Protein AF-A0A662IQ63-F1 (afdb_monomer)

pLDDT: mean 89.93, std 9.59, range [44.62, 96.06]

Nearest PDB structures (foldseek):
  7tgn-assembly2_D  TM=3.012E-01  e=8.832E+00  Streptomyces violaceus

Solvent-accessible surface area (backbone atoms only — not comparable to full-atom values): 4539 Å² total; per-residue (Å²): 105,60,79,44,76,44,71,57,100,90,41,71,58,26,36,27,34,34,75,44,80,46,81,43,35,54,68,72,61,41,49,68,56,13,46,74,76,72,28,93,31,42,67,56,41,54,53,50,50,35,71,76,70,44,94,72,53,53,83,38,77,43,76,50,76,43,65,45,81,74,41,74,46,72,88,127

Mean predicted aligned error: 5.17 Å

Structure (mmCIF, N/CA/C/O backbone):
data_AF-A0A662IQ63-F1
#
_entry.id   AF-A0A662IQ63-F1
#
loop_
_atom_site.group_PDB
_atom_site.id
_atom_site.type_symbol
_atom_site.label_atom_id
_atom_site.label_alt_id
_atom_site.label_comp_id
_atom_site.label_asym_id
_atom_site.label_entity_id
_atom_site.label_seq_id
_atom_site.pdbx_PDB_ins_code
_atom_site.Cartn_x
_atom_site.Cartn_y
_atom_site.Cartn_z
_atom_site.occupancy
_atom_site.B_iso_or_equiv
_atom_site.auth_seq_id
_atom_site.auth_comp_id
_atom_site.auth_asym_id
_atom_site.auth_atom_id
_atom_site.pdbx_PDB_model_num
ATOM 1 N N . GLY A 1 1 ? -6.665 12.690 5.839 1.00 82.06 1 GLY A N 1
ATOM 2 C CA . GLY A 1 1 ? -7.514 12.572 4.653 1.00 82.06 1 GLY A CA 1
ATOM 3 C C . GLY A 1 1 ? -8.800 11.888 5.033 1.00 82.06 1 GLY A C 1
ATOM 4 O O . GLY A 1 1 ? -9.194 11.972 6.196 1.00 82.06 1 GLY A O 1
ATOM 5 N N . ASP A 1 2 ? -9.401 11.242 4.047 1.00 91.38 2 ASP A N 1
ATOM 6 C CA . ASP A 1 2 ? -10.675 10.532 4.121 1.00 91.38 2 ASP A CA 1
ATOM 7 C C . ASP A 1 2 ? -10.631 9.300 5.036 1.00 91.38 2 ASP A C 1
ATOM 9 O O . ASP A 1 2 ? -9.579 8.678 5.214 1.00 91.38 2 ASP A O 1
ATOM 13 N N . GLU A 1 3 ? -11.786 8.960 5.609 1.00 93.06 3 GLU A N 1
ATOM 14 C CA . GLU A 1 3 ? -12.011 7.719 6.354 1.00 93.06 3 GLU A CA 1
ATOM 15 C C . GLU A 1 3 ? -12.517 6.631 5.393 1.00 93.06 3 GLU A C 1
ATOM 17 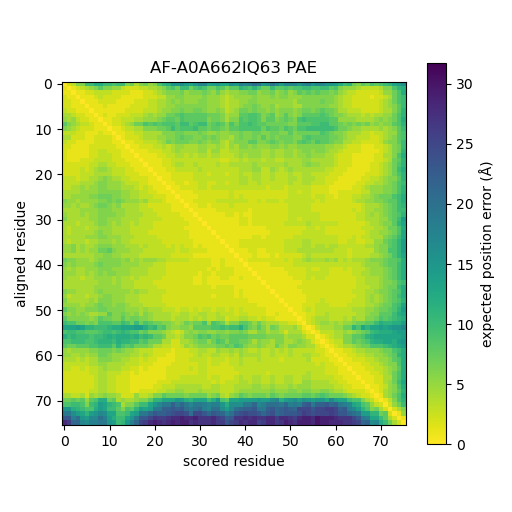O O . GLU A 1 3 ? -13.420 6.862 4.589 1.00 93.06 3 GLU A O 1
ATOM 22 N N . VAL A 1 4 ? -11.928 5.439 5.470 1.00 93.81 4 VAL A N 1
ATOM 23 C CA . VAL A 1 4 ? -12.267 4.272 4.649 1.00 93.81 4 VAL A CA 1
ATOM 24 C C . VAL A 1 4 ? -12.552 3.059 5.529 1.00 93.81 4 VAL A C 1
ATOM 26 O O . VAL A 1 4 ? -12.017 2.933 6.629 1.00 93.81 4 VAL A O 1
ATOM 29 N N . LYS A 1 5 ? -13.384 2.136 5.037 1.00 93.56 5 LYS A N 1
ATOM 30 C CA . LYS A 1 5 ? -13.607 0.833 5.680 1.00 93.56 5 LYS A CA 1
ATOM 31 C C . LYS A 1 5 ? -12.589 -0.179 5.172 1.00 93.56 5 LYS A C 1
ATOM 33 O O . LYS A 1 5 ? -12.392 -0.290 3.963 1.00 93.56 5 LYS A O 1
ATOM 38 N N . ILE A 1 6 ? -11.995 -0.941 6.083 1.00 92.38 6 ILE A N 1
ATOM 39 C CA . ILE A 1 6 ? -11.137 -2.075 5.739 1.00 92.38 6 ILE A CA 1
ATOM 40 C C . ILE A 1 6 ? -12.000 -3.333 5.724 1.00 92.38 6 ILE A C 1
ATOM 42 O O . ILE A 1 6 ? -12.603 -3.682 6.737 1.00 92.38 6 ILE A O 1
ATOM 46 N N . VAL A 1 7 ? -12.080 -3.992 4.568 1.00 91.06 7 VAL A N 1
ATOM 47 C CA . VAL A 1 7 ? -12.889 -5.202 4.369 1.00 91.06 7 VAL A CA 1
ATOM 48 C C . VAL A 1 7 ? -11.992 -6.317 3.852 1.00 91.06 7 VAL A C 1
ATOM 50 O O . VAL A 1 7 ? -11.307 -6.139 2.845 1.00 91.06 7 VAL A O 1
ATOM 53 N N . ALA A 1 8 ? -12.011 -7.469 4.515 1.00 87.75 8 ALA A N 1
ATOM 54 C CA . ALA A 1 8 ? -11.291 -8.662 4.083 1.00 87.75 8 ALA A CA 1
ATOM 55 C C . ALA A 1 8 ? -12.166 -9.896 4.307 1.00 87.75 8 ALA A C 1
ATOM 57 O O . ALA A 1 8 ? -12.898 -9.966 5.285 1.00 87.75 8 ALA A O 1
ATOM 58 N N . GLY A 1 9 ? -12.144 -10.850 3.372 1.00 87.94 9 GLY A N 1
ATOM 59 C CA . GLY A 1 9 ? -12.942 -12.080 3.492 1.00 87.94 9 GLY A CA 1
ATOM 60 C C . GLY A 1 9 ? -14.468 -11.887 3.491 1.00 87.94 9 GLY A C 1
ATOM 61 O O . GLY A 1 9 ? -15.188 -12.850 3.712 1.00 87.94 9 GLY A O 1
ATOM 62 N N . GLY A 1 10 ? -14.967 -10.676 3.215 1.00 89.25 10 GLY A N 1
ATOM 63 C CA . GLY A 1 10 ? -16.389 -10.325 3.331 1.00 89.25 10 GLY A CA 1
ATOM 64 C C . GLY A 1 10 ? -16.769 -9.669 4.663 1.00 89.25 10 GLY A C 1
ATOM 65 O O . GLY A 1 10 ? -17.911 -9.245 4.816 1.00 89.25 10 GLY A O 1
ATOM 66 N N . GLU A 1 11 ? -15.821 -9.517 5.588 1.00 89.56 11 GLU A N 1
ATOM 67 C CA . GLU A 1 11 ? -16.036 -8.941 6.917 1.00 89.56 11 GLU A CA 1
ATOM 68 C C . GLU A 1 11 ? -15.400 -7.551 7.030 1.00 89.56 11 GLU A C 1
ATOM 70 O O . GLU A 1 11 ? -14.339 -7.280 6.456 1.00 89.56 11 GLU A O 1
ATOM 75 N N . VAL A 1 12 ? -16.054 -6.646 7.765 1.00 90.81 12 VAL A N 1
ATOM 76 C CA . VAL A 1 12 ? -15.523 -5.304 8.042 1.00 90.81 12 VAL A CA 1
ATOM 77 C C . VAL A 1 12 ? -14.589 -5.392 9.244 1.00 90.81 12 VAL A C 1
ATOM 79 O O . VAL A 1 12 ? -15.037 -5.554 10.371 1.00 90.81 12 VAL A O 1
ATOM 82 N N . LEU A 1 13 ? -13.290 -5.228 9.003 1.00 90.44 13 LEU A N 1
ATOM 83 C CA . LEU A 1 13 ? -12.260 -5.294 10.041 1.00 90.44 13 LEU A CA 1
ATOM 84 C C . LEU A 1 13 ? -12.122 -3.995 10.846 1.00 90.44 13 LEU A C 1
ATOM 86 O O . LEU A 1 13 ? -11.470 -3.985 11.888 1.00 90.44 13 LEU A O 1
ATOM 90 N N . GLY A 1 14 ? -12.672 -2.882 10.354 1.00 93.19 14 GLY A N 1
ATOM 91 C CA . GLY A 1 14 ? -12.599 -1.583 11.019 1.00 93.19 14 GLY A CA 1
ATOM 92 C C . GLY A 1 14 ? -12.578 -0.396 10.059 1.00 93.19 14 GLY A C 1
ATOM 93 O O . GLY A 1 14 ? -12.827 -0.539 8.856 1.00 93.19 14 GLY A O 1
ATOM 94 N N . THR A 1 15 ? -12.262 0.784 10.594 1.00 94.50 15 THR A N 1
ATOM 95 C CA . THR A 1 15 ? -12.039 2.005 9.806 1.00 94.50 15 THR A CA 1
ATOM 96 C C . THR A 1 15 ? -10.580 2.438 9.853 1.00 94.50 15 THR A C 1
ATOM 98 O O . THR A 1 15 ? -9.893 2.294 10.867 1.00 94.50 15 THR A O 1
ATOM 101 N N . ALA A 1 16 ? -10.107 2.993 8.741 1.00 95.31 16 ALA A N 1
ATOM 102 C CA . ALA A 1 16 ? -8.782 3.572 8.608 1.00 95.31 16 ALA A CA 1
ATOM 103 C C . ALA A 1 16 ? -8.874 4.982 8.026 1.00 95.31 16 ALA A C 1
ATOM 105 O O . ALA A 1 16 ? -9.766 5.292 7.240 1.00 95.31 16 ALA A O 1
ATOM 106 N N . LYS A 1 17 ? -7.922 5.836 8.387 1.00 95.75 17 LYS A N 1
ATOM 107 C CA . LYS A 1 17 ? -7.789 7.181 7.836 1.00 95.75 17 LYS A CA 1
ATOM 108 C C . LYS A 1 17 ? -6.651 7.204 6.838 1.00 95.75 17 LYS A C 1
ATOM 110 O O . LYS A 1 17 ? -5.525 6.848 7.178 1.00 95.75 17 LYS A O 1
ATOM 115 N N . ILE A 1 18 ? -6.919 7.684 5.628 1.00 95.56 18 ILE A N 1
ATOM 116 C CA . ILE A 1 18 ? -5.878 7.906 4.627 1.00 95.56 18 ILE A CA 1
ATOM 117 C C . ILE A 1 18 ? -4.988 9.062 5.094 1.00 95.56 18 ILE A C 1
ATOM 119 O O . ILE A 1 18 ? -5.458 10.184 5.342 1.00 95.56 18 ILE A O 1
ATOM 123 N N . THR A 1 19 ? -3.692 8.790 5.202 1.00 95.19 19 THR A N 1
ATOM 124 C CA . THR A 1 19 ? -2.667 9.740 5.645 1.00 95.19 19 THR A CA 1
ATOM 125 C C . THR A 1 19 ? -1.901 10.340 4.479 1.00 95.19 19 THR A C 1
ATOM 127 O O . THR A 1 19 ? -1.563 11.522 4.521 1.00 95.19 19 THR A O 1
ATOM 130 N N . LYS A 1 20 ? -1.679 9.569 3.409 1.00 94.38 20 LYS A N 1
ATOM 131 C CA . LYS A 1 20 ? -0.972 10.030 2.212 1.00 94.38 20 LYS A CA 1
ATOM 132 C C . LYS A 1 20 ? -1.462 9.290 0.973 1.00 94.38 20 LYS A C 1
ATOM 134 O O . LYS A 1 20 ? -1.712 8.089 1.018 1.00 94.38 20 LYS A O 1
ATOM 139 N N . VAL A 1 21 ? -1.548 10.009 -0.142 1.00 94.31 21 VAL A N 1
ATOM 140 C CA . VAL A 1 21 ? -1.770 9.432 -1.470 1.00 94.31 21 VAL A CA 1
ATOM 141 C C . VAL A 1 21 ? -0.652 9.917 -2.377 1.00 94.31 21 VAL A C 1
ATOM 143 O O . VAL A 1 21 ? -0.462 11.121 -2.538 1.00 94.31 21 VAL A O 1
ATOM 146 N N . GLU A 1 22 ? 0.094 8.988 -2.959 1.00 94.38 22 GLU A N 1
ATOM 147 C CA . GLU A 1 22 ? 1.226 9.289 -3.830 1.00 94.38 22 GLU A CA 1
ATOM 148 C C . GLU A 1 22 ? 1.100 8.521 -5.143 1.00 94.38 22 GLU A C 1
ATOM 150 O O . GLU A 1 22 ? 0.767 7.337 -5.162 1.00 94.38 22 GLU A O 1
ATOM 155 N N . LYS A 1 23 ? 1.354 9.203 -6.261 1.00 95.00 23 LYS A N 1
ATOM 156 C CA . LYS A 1 23 ? 1.353 8.588 -7.589 1.00 95.00 23 LYS A CA 1
ATOM 157 C C . LYS A 1 23 ? 2.795 8.343 -7.999 1.00 95.00 23 LYS A C 1
ATOM 159 O O . LYS A 1 23 ? 3.579 9.285 -8.023 1.00 95.00 23 LYS A O 1
ATOM 164 N N . LYS A 1 24 ? 3.102 7.104 -8.359 1.00 94.44 24 LYS A N 1
ATOM 165 C CA . LYS A 1 24 ? 4.400 6.679 -8.885 1.00 94.44 24 LYS A CA 1
ATOM 166 C C . LYS A 1 24 ? 4.196 5.856 -10.147 1.00 94.44 24 LYS A C 1
ATOM 168 O O . LYS A 1 24 ? 3.082 5.443 -10.468 1.00 94.44 24 LYS A O 1
ATOM 173 N N . THR A 1 25 ? 5.262 5.602 -10.874 1.00 94.44 25 THR A N 1
ATOM 174 C CA . THR A 1 25 ? 5.334 4.525 -11.856 1.00 94.44 25 THR A CA 1
ATOM 175 C C . THR A 1 25 ? 5.889 3.258 -11.207 1.00 94.44 25 THR A C 1
A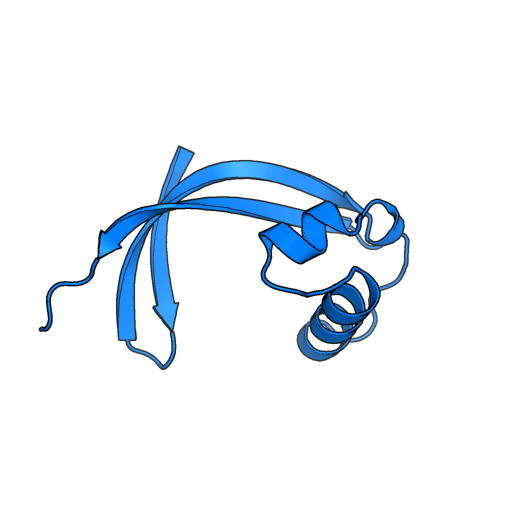TOM 177 O O . THR A 1 25 ? 6.493 3.304 -10.137 1.00 94.44 25 THR A O 1
ATOM 180 N N . LEU A 1 26 ? 5.655 2.103 -11.827 1.00 92.44 26 LEU A N 1
ATOM 181 C CA . LEU A 1 26 ? 6.130 0.817 -11.311 1.00 92.44 26 LEU A CA 1
ATOM 182 C C . LEU A 1 26 ? 7.664 0.779 -11.184 1.00 92.44 26 LEU A C 1
ATOM 184 O O . LEU A 1 26 ? 8.188 0.122 -10.293 1.00 92.44 26 LEU A O 1
ATOM 188 N N . GLU A 1 27 ? 8.370 1.479 -12.071 1.00 93.88 27 GL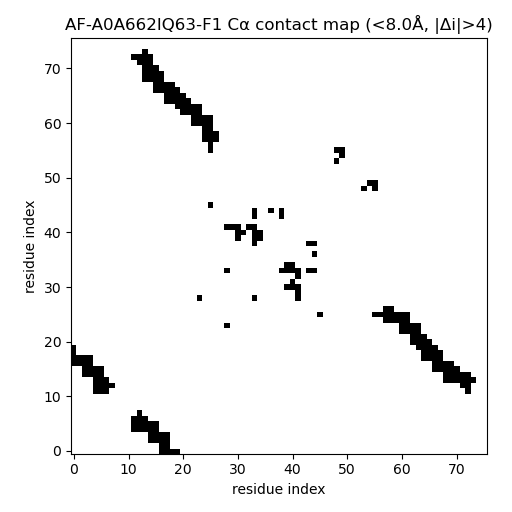U A N 1
ATOM 189 C CA . GLU A 1 27 ? 9.833 1.618 -12.051 1.00 93.88 27 GLU A CA 1
ATOM 190 C C . GLU A 1 27 ? 10.362 2.545 -10.941 1.00 93.88 27 GLU A C 1
ATOM 192 O O . GLU A 1 27 ? 11.528 2.443 -10.579 1.00 93.88 27 GLU A O 1
ATOM 197 N N . GLU A 1 28 ? 9.515 3.401 -10.364 1.00 94.88 28 GLU A N 1
ATOM 198 C CA . GLU A 1 28 ? 9.862 4.289 -9.241 1.00 94.88 28 GLU A CA 1
ATOM 199 C C . GLU A 1 28 ? 9.645 3.638 -7.862 1.00 94.88 28 GLU A C 1
ATOM 201 O O . GLU A 1 28 ? 9.897 4.266 -6.829 1.00 94.88 28 GLU A O 1
ATOM 206 N N . LEU A 1 29 ? 9.138 2.403 -7.824 1.00 94.31 29 LEU A N 1
ATOM 207 C CA . LEU A 1 29 ? 8.956 1.663 -6.580 1.00 94.31 29 LEU A CA 1
ATOM 208 C C . LEU A 1 29 ? 10.304 1.212 -6.012 1.00 94.31 29 LEU A C 1
ATOM 210 O O . LEU A 1 29 ? 11.178 0.748 -6.742 1.00 94.31 29 LEU A O 1
ATOM 214 N N . THR A 1 30 ? 10.447 1.303 -4.693 1.00 95.31 30 THR A N 1
ATOM 215 C CA . THR A 1 30 ? 11.664 0.909 -3.972 1.00 95.31 30 THR A CA 1
ATOM 216 C C . THR A 1 30 ? 11.412 -0.256 -3.013 1.00 95.31 30 THR A C 1
ATOM 218 O O . THR A 1 30 ? 10.271 -0.603 -2.703 1.00 95.31 30 THR A O 1
ATOM 221 N N . ASP A 1 31 ? 12.484 -0.851 -2.483 1.00 95.62 31 ASP A N 1
ATOM 222 C CA . ASP A 1 31 ? 12.379 -1.833 -1.394 1.00 95.62 31 ASP A CA 1
ATOM 223 C C . ASP A 1 31 ? 11.714 -1.259 -0.133 1.00 95.62 31 ASP A C 1
ATOM 225 O O . ASP A 1 31 ? 11.093 -1.997 0.627 1.00 95.62 31 ASP A O 1
ATOM 229 N N . GLU A 1 32 ? 11.791 0.053 0.096 1.00 94.69 32 GLU A N 1
ATOM 230 C CA . GLU A 1 32 ? 11.081 0.699 1.205 1.00 94.69 32 GLU A CA 1
ATOM 231 C C . GLU A 1 32 ? 9.571 0.774 0.963 1.00 94.69 32 GLU A C 1
ATOM 233 O O . GLU A 1 32 ? 8.796 0.654 1.912 1.00 94.69 32 GLU A O 1
ATOM 238 N N . ASP A 1 33 ? 9.131 0.964 -0.286 1.00 93.31 33 ASP A N 1
ATOM 239 C CA . ASP A 1 33 ? 7.712 0.847 -0.639 1.00 93.31 33 ASP A CA 1
ATOM 240 C C . ASP A 1 33 ? 7.227 -0.591 -0.388 1.00 93.31 33 ASP A C 1
ATOM 242 O O . ASP A 1 33 ? 6.198 -0.784 0.253 1.00 93.31 33 ASP A O 1
ATOM 246 N N . ALA A 1 34 ? 8.012 -1.595 -0.797 1.00 94.56 34 ALA A N 1
ATOM 247 C CA . ALA A 1 34 ? 7.696 -3.005 -0.568 1.00 94.56 34 ALA A CA 1
ATOM 248 C C . ALA A 1 34 ? 7.585 -3.354 0.920 1.00 94.56 34 ALA A C 1
ATOM 250 O O . ALA A 1 34 ? 6.583 -3.933 1.334 1.00 94.56 34 ALA A O 1
ATOM 251 N N . LYS A 1 35 ? 8.559 -2.940 1.737 1.00 95.19 35 LYS A N 1
ATOM 252 C CA . LYS A 1 35 ? 8.544 -3.183 3.187 1.00 95.19 35 LYS A CA 1
ATOM 253 C C . LYS A 1 35 ? 7.347 -2.542 3.876 1.00 95.19 35 LYS A C 1
ATOM 255 O O . LYS A 1 35 ? 6.760 -3.160 4.759 1.00 95.19 35 LYS A O 1
ATOM 260 N N . ARG A 1 36 ? 6.962 -1.328 3.466 1.00 91.62 36 ARG A N 1
ATOM 261 C CA . ARG A 1 36 ? 5.771 -0.647 4.001 1.00 91.62 36 ARG A CA 1
ATOM 262 C C . ARG A 1 36 ? 4.466 -1.338 3.612 1.00 91.62 36 ARG A C 1
ATOM 264 O O . ARG A 1 36 ? 3.529 -1.313 4.399 1.00 91.62 36 ARG A O 1
ATOM 271 N N . ASP A 1 37 ? 4.424 -1.967 2.442 1.00 89.81 37 ASP A N 1
ATOM 272 C CA . ASP A 1 37 ? 3.280 -2.749 1.955 1.00 89.81 37 ASP A CA 1
ATOM 273 C C . ASP A 1 37 ? 3.256 -4.186 2.531 1.00 89.81 37 ASP A C 1
ATOM 275 O O . ASP A 1 37 ? 2.323 -4.948 2.302 1.00 89.81 37 ASP A O 1
ATOM 279 N N . GLY A 1 38 ? 4.270 -4.563 3.324 1.00 93.62 38 GLY A N 1
ATOM 280 C CA . GLY A 1 38 ? 4.369 -5.874 3.975 1.00 93.62 38 GLY A CA 1
ATOM 281 C C . GLY A 1 38 ? 5.109 -6.940 3.160 1.00 93.62 38 GLY A C 1
ATOM 282 O O . GLY A 1 38 ? 5.068 -8.119 3.507 1.00 93.62 38 GLY A O 1
ATOM 283 N N . PHE A 1 39 ? 5.807 -6.548 2.094 1.00 95.88 39 PHE A N 1
ATOM 284 C CA . PHE A 1 39 ? 6.660 -7.427 1.296 1.00 95.88 39 PHE A CA 1
ATOM 285 C C . PHE A 1 39 ? 8.127 -7.330 1.716 1.00 95.88 39 PHE A C 1
ATOM 287 O O . PHE A 1 39 ? 8.629 -6.273 2.086 1.00 95.88 39 PHE A O 1
ATOM 294 N N . GLU A 1 40 ? 8.855 -8.437 1.585 1.00 94.00 40 GLU A N 1
ATOM 295 C CA . GLU A 1 40 ? 10.283 -8.477 1.918 1.00 94.00 40 GLU A CA 1
ATOM 296 C C . GLU A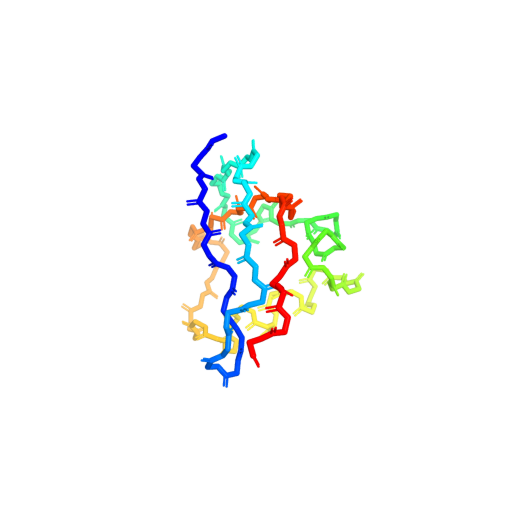 1 40 ? 11.132 -7.601 0.983 1.00 94.00 40 GLU A C 1
ATOM 298 O O . GLU A 1 40 ? 12.108 -6.989 1.419 1.00 94.00 40 GLU A O 1
ATOM 303 N N . ASN A 1 41 ? 10.762 -7.554 -0.302 1.00 96.06 41 ASN A N 1
ATOM 304 C CA . ASN A 1 41 ? 11.506 -6.832 -1.325 1.00 96.06 41 ASN A CA 1
ATOM 305 C C . ASN A 1 41 ? 10.643 -6.384 -2.514 1.00 96.06 41 ASN A C 1
ATOM 307 O O . ASN A 1 41 ? 9.532 -6.883 -2.737 1.00 96.06 41 ASN A O 1
ATOM 311 N N . LEU A 1 42 ? 11.199 -5.476 -3.321 1.00 94.69 42 LEU A N 1
ATOM 312 C CA . LEU A 1 42 ? 10.549 -4.905 -4.504 1.00 94.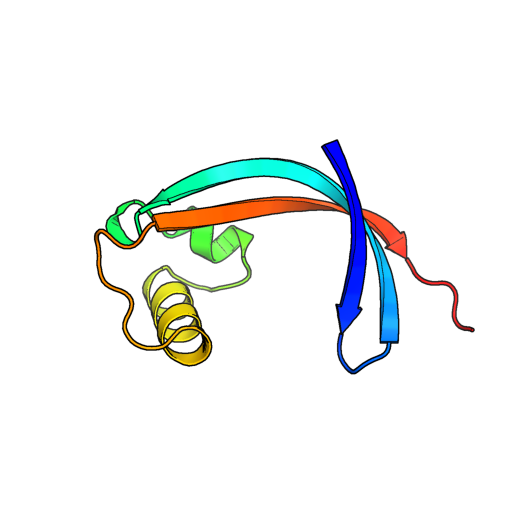69 42 LEU A CA 1
ATOM 313 C C . LEU A 1 42 ? 10.085 -5.971 -5.511 1.00 94.69 42 LEU A C 1
ATOM 315 O O . LEU A 1 42 ? 9.005 -5.856 -6.089 1.00 94.69 42 LEU A O 1
ATOM 319 N N . SER A 1 43 ? 10.871 -7.031 -5.710 1.00 94.25 43 SER A N 1
ATOM 320 C CA . SER A 1 43 ? 10.527 -8.103 -6.652 1.00 94.25 43 SER A CA 1
ATOM 321 C C . SER A 1 43 ? 9.249 -8.840 -6.234 1.00 94.25 43 SER A C 1
ATOM 323 O O . SER A 1 43 ? 8.391 -9.114 -7.080 1.00 94.25 43 SER A O 1
ATOM 325 N N . GLN A 1 44 ? 9.070 -9.106 -4.933 1.00 96.06 44 GLN A N 1
ATOM 326 C CA . GLN A 1 44 ? 7.843 -9.712 -4.409 1.00 96.06 44 GLN A CA 1
ATOM 327 C C . GLN A 1 44 ? 6.625 -8.803 -4.599 1.00 96.06 44 GLN A C 1
ATOM 329 O O . GLN A 1 44 ? 5.604 -9.275 -5.106 1.00 96.06 44 GLN A O 1
ATOM 334 N N . LEU A 1 45 ? 6.754 -7.508 -4.285 1.00 94.75 45 LEU A N 1
ATOM 335 C CA . LEU A 1 45 ? 5.689 -6.526 -4.505 1.00 94.75 45 LEU A CA 1
ATOM 336 C C . LEU A 1 45 ? 5.284 -6.482 -5.988 1.00 94.75 45 LEU A C 1
ATOM 338 O O . LEU A 1 45 ? 4.115 -6.655 -6.330 1.00 94.75 45 LEU A O 1
ATOM 342 N N . VAL A 1 46 ? 6.249 -6.341 -6.901 1.00 92.94 46 VAL A N 1
ATOM 343 C CA . VAL A 1 46 ? 5.984 -6.290 -8.350 1.00 92.94 46 VAL A CA 1
ATOM 344 C C . VAL A 1 46 ? 5.347 -7.589 -8.852 1.00 92.94 46 VAL A C 1
ATOM 346 O O . VAL A 1 46 ? 4.443 -7.555 -9.693 1.00 92.94 46 VAL A O 1
ATOM 349 N N . LYS A 1 47 ? 5.776 -8.748 -8.339 1.00 93.69 47 LYS A N 1
ATOM 350 C CA . LYS A 1 47 ? 5.185 -10.048 -8.682 1.00 93.69 47 LYS A CA 1
ATOM 351 C C . LYS A 1 47 ? 3.729 -10.144 -8.223 1.00 93.69 47 LYS A C 1
ATOM 353 O O . LYS A 1 47 ? 2.895 -10.614 -8.998 1.00 93.69 47 LYS A O 1
ATOM 358 N N . ALA A 1 48 ? 3.416 -9.687 -7.011 1.00 93.94 48 ALA A N 1
ATOM 359 C CA . ALA A 1 48 ? 2.049 -9.636 -6.502 1.00 93.94 48 ALA A CA 1
ATOM 360 C C . ALA A 1 48 ? 1.180 -8.698 -7.353 1.00 93.94 48 ALA A C 1
ATOM 362 O O . ALA A 1 48 ? 0.133 -9.114 -7.848 1.00 93.94 48 ALA A O 1
ATOM 363 N N . LEU A 1 49 ? 1.659 -7.484 -7.641 1.00 92.19 49 LEU A N 1
ATOM 364 C CA . LEU A 1 49 ? 0.950 -6.529 -8.495 1.00 92.19 49 LEU A CA 1
ATOM 365 C C . LEU A 1 49 ? 0.653 -7.112 -9.887 1.00 92.19 49 LEU A C 1
ATOM 367 O O . LEU A 1 49 ? -0.473 -7.016 -10.369 1.00 92.19 49 LEU A O 1
ATOM 371 N N . ARG A 1 50 ? 1.619 -7.790 -10.518 1.00 91.88 50 ARG A N 1
ATOM 372 C CA . ARG A 1 50 ? 1.408 -8.476 -11.808 1.00 91.88 50 ARG A CA 1
ATOM 373 C C . ARG A 1 50 ? 0.390 -9.609 -11.721 1.00 91.88 50 ARG A C 1
ATOM 375 O O . ARG A 1 50 ? -0.352 -9.833 -12.671 1.00 91.88 50 ARG A O 1
ATOM 382 N N . ARG A 1 51 ? 0.339 -10.326 -10.598 1.00 93.06 51 ARG A N 1
ATOM 383 C CA . ARG A 1 51 ? -0.646 -11.393 -10.384 1.00 93.06 51 ARG A CA 1
ATOM 384 C C . ARG A 1 51 ? -2.066 -10.838 -10.260 1.00 93.06 51 ARG A C 1
ATOM 386 O O . ARG A 1 51 ? -2.982 -11.448 -10.798 1.00 93.06 51 ARG A O 1
ATOM 393 N N . HIS A 1 52 ? -2.240 -9.711 -9.572 1.00 90.06 52 HIS A N 1
ATOM 394 C CA . HIS A 1 52 ? -3.556 -9.113 -9.330 1.00 90.06 52 HIS A CA 1
ATOM 395 C C . HIS A 1 52 ? -4.067 -8.275 -10.509 1.00 90.06 52 HIS A C 1
ATOM 397 O O . HIS A 1 52 ? -5.239 -8.369 -10.856 1.00 90.06 52 HIS A O 1
ATOM 403 N N . TYR A 1 53 ? -3.195 -7.493 -11.149 1.00 87.62 53 TYR A N 1
ATOM 404 C CA . TYR A 1 53 ? -3.574 -6.539 -12.200 1.00 87.62 53 TYR A CA 1
ATOM 405 C C . TYR A 1 53 ? -3.176 -6.982 -13.621 1.00 87.62 53 TYR A C 1
ATOM 407 O O . TYR A 1 53 ? -3.500 -6.311 -14.600 1.00 87.62 53 TYR A O 1
ATOM 415 N N . GLY A 1 54 ? -2.480 -8.113 -13.768 1.00 87.56 54 GLY A N 1
ATOM 416 C CA . GLY A 1 54 ? -2.079 -8.664 -15.062 1.00 87.56 54 GLY A CA 1
ATOM 417 C C . GLY A 1 54 ? -0.857 -7.967 -15.674 1.00 87.56 54 GLY A C 1
ATOM 418 O O . GLY A 1 54 ? 0.211 -7.875 -15.063 1.00 87.56 54 GLY A O 1
ATOM 419 N N . ARG A 1 55 ? -0.976 -7.520 -16.933 1.00 84.56 55 ARG A N 1
ATOM 420 C CA . ARG A 1 55 ? 0.140 -6.928 -17.694 1.00 84.56 55 ARG A CA 1
ATOM 421 C C . ARG A 1 55 ? 0.394 -5.475 -17.281 1.00 84.56 55 ARG A C 1
ATOM 423 O O . ARG A 1 55 ? -0.059 -4.548 -17.944 1.00 84.56 55 ARG A O 1
ATOM 430 N N . ILE A 1 56 ? 1.176 -5.297 -16.221 1.00 87.69 56 ILE A N 1
ATOM 431 C CA . ILE A 1 56 ? 1.736 -4.002 -15.807 1.00 87.69 56 ILE A CA 1
ATOM 432 C C . ILE A 1 56 ? 3.234 -3.92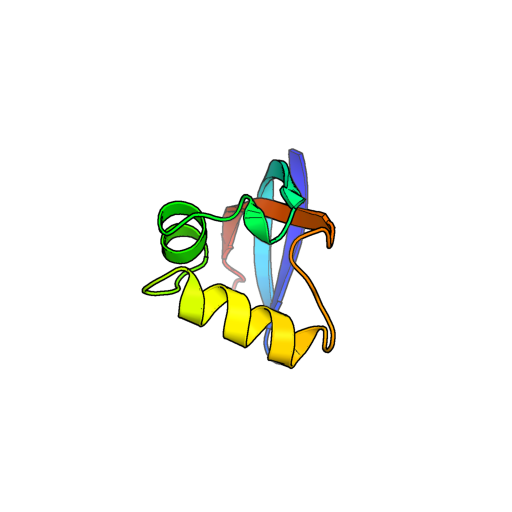0 -16.151 1.00 87.69 56 ILE A C 1
ATOM 434 O O . ILE A 1 56 ? 3.984 -4.888 -15.978 1.00 87.69 56 ILE A O 1
ATOM 438 N N . GLY A 1 57 ? 3.666 -2.769 -16.669 1.00 84.62 57 GLY A N 1
ATOM 439 C CA . GLY A 1 57 ? 5.046 -2.480 -17.083 1.00 84.62 57 GLY A CA 1
ATOM 440 C C . GLY A 1 57 ? 5.655 -1.313 -16.300 1.00 84.62 57 GLY A C 1
ATOM 441 O O . GLY A 1 57 ? 4.969 -0.701 -15.492 1.00 84.62 57 GLY A O 1
ATOM 442 N N . GLY A 1 58 ? 6.929 -0.985 -16.550 1.00 81.81 58 GLY A N 1
ATOM 443 C CA . GLY A 1 58 ? 7.658 0.066 -15.809 1.00 81.81 58 GLY A CA 1
ATOM 444 C C . GLY A 1 58 ? 6.913 1.405 -15.753 1.00 81.81 58 GLY A C 1
ATOM 445 O O . GLY A 1 58 ? 6.638 1.920 -14.675 1.00 81.81 58 GLY A O 1
ATOM 446 N N . LYS A 1 59 ? 6.428 1.875 -16.908 1.00 89.69 59 LYS A N 1
ATOM 447 C CA . LYS A 1 59 ? 5.686 3.141 -17.045 1.00 89.69 59 LYS A CA 1
ATOM 448 C C . LYS A 1 59 ? 4.243 3.096 -16.530 1.00 89.69 59 LYS A C 1
ATOM 450 O O . LYS A 1 59 ? 3.535 4.103 -16.607 1.00 89.69 59 LYS A O 1
ATOM 455 N N . SER A 1 60 ? 3.760 1.939 -16.070 1.00 91.62 60 SER A N 1
ATOM 456 C CA . SER A 1 60 ? 2.412 1.825 -15.516 1.00 91.62 60 SER A CA 1
ATOM 457 C C . SER A 1 60 ? 2.322 2.664 -14.249 1.00 91.62 60 SER A C 1
ATOM 459 O O . SER A 1 60 ? 3.127 2.508 -13.335 1.00 91.62 60 SER A O 1
ATOM 461 N N . LYS A 1 61 ? 1.334 3.560 -14.203 1.00 92.31 61 LYS A N 1
ATOM 462 C CA . LYS A 1 61 ? 1.084 4.396 -13.030 1.00 92.31 61 LYS A CA 1
ATOM 463 C C . LYS A 1 61 ? 0.439 3.557 -11.934 1.00 92.31 61 LYS A C 1
ATOM 465 O O . LYS A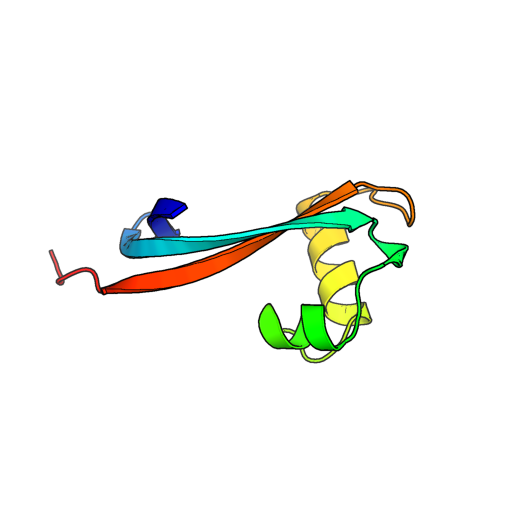 1 61 ? -0.558 2.881 -12.179 1.00 92.31 61 LYS A O 1
ATOM 470 N N . VAL A 1 62 ? 0.995 3.649 -10.739 1.00 93.31 62 VAL A N 1
ATOM 471 C CA . VAL A 1 62 ? 0.504 3.044 -9.506 1.00 93.31 62 VAL A CA 1
ATOM 472 C C . VAL A 1 62 ? 0.210 4.145 -8.492 1.00 93.31 62 VAL A C 1
ATOM 474 O O . VAL A 1 62 ? 0.803 5.227 -8.522 1.00 93.31 62 VAL A O 1
ATOM 477 N N . CYS A 1 63 ? -0.750 3.887 -7.612 1.00 93.31 63 CYS A N 1
ATOM 478 C CA . CYS A 1 63 ? -1.116 4.801 -6.542 1.00 93.31 63 CYS A CA 1
ATOM 479 C C . CYS A 1 63 ? -0.812 4.119 -5.212 1.00 93.31 63 CYS A C 1
ATOM 481 O O . CYS A 1 63 ? -1.360 3.054 -4.937 1.00 93.31 63 CYS A O 1
ATOM 483 N N . ILE A 1 64 ? 0.063 4.720 -4.413 1.00 92.94 64 ILE A N 1
ATOM 484 C CA . ILE A 1 64 ? 0.377 4.263 -3.063 1.00 92.94 64 ILE A CA 1
ATOM 485 C C . ILE A 1 64 ? -0.541 5.017 -2.108 1.00 92.94 64 ILE A C 1
ATOM 487 O O . ILE A 1 64 ? -0.515 6.250 -2.052 1.00 92.94 64 ILE A O 1
ATOM 491 N N . ILE A 1 65 ? -1.351 4.270 -1.364 1.00 93.75 65 ILE A N 1
ATOM 492 C CA . ILE A 1 65 ? -2.276 4.808 -0.368 1.00 93.75 65 ILE A CA 1
ATOM 493 C C . ILE A 1 65 ? -1.751 4.397 1.003 1.00 93.75 65 ILE A C 1
ATOM 495 O O . ILE A 1 65 ? -1.811 3.230 1.372 1.00 93.75 65 ILE A O 1
ATOM 499 N N . SER A 1 66 ? -1.226 5.358 1.756 1.00 93.94 66 SER A N 1
ATOM 500 C CA . SER A 1 66 ? -0.853 5.153 3.155 1.00 93.94 66 SER A CA 1
ATOM 501 C C . SER A 1 66 ? -2.042 5.490 4.045 1.00 93.94 66 SER A C 1
ATOM 503 O O . SER A 1 66 ? -2.696 6.520 3.853 1.00 93.94 66 SER A O 1
ATOM 505 N N . PHE A 1 67 ? -2.323 4.629 5.016 1.00 94.12 67 PHE A N 1
ATOM 506 C CA . PHE A 1 67 ? -3.423 4.800 5.954 1.00 94.12 67 PHE A CA 1
ATOM 507 C C . PHE A 1 67 ? -3.045 4.290 7.344 1.00 94.12 67 PHE A C 1
ATOM 509 O O . PHE A 1 67 ? -2.146 3.467 7.493 1.00 94.12 67 PHE A O 1
ATOM 516 N N . GLU A 1 68 ? -3.752 4.784 8.353 1.00 93.00 68 GLU A N 1
ATOM 517 C CA . GLU A 1 68 ? -3.629 4.350 9.744 1.00 93.00 68 GLU A CA 1
ATOM 518 C C . GLU A 1 68 ? -4.992 3.860 10.242 1.00 93.00 68 GLU A C 1
ATOM 520 O O . GLU A 1 68 ? -6.014 4.504 9.991 1.00 93.00 68 GLU A O 1
ATOM 525 N N . MET A 1 69 ? -5.019 2.720 10.937 1.00 92.75 69 MET A N 1
ATOM 526 C CA . MET A 1 69 ? -6.240 2.194 11.557 1.00 92.75 69 MET A CA 1
ATOM 527 C C . MET A 1 69 ? -6.732 3.165 12.636 1.00 92.75 69 MET A C 1
ATOM 529 O O . MET A 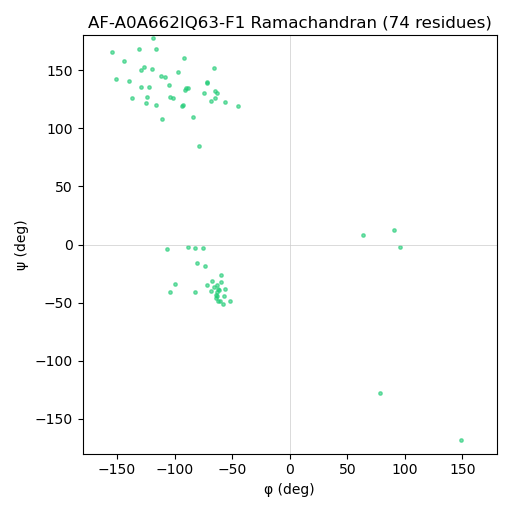1 69 ? -5.955 3.588 13.488 1.00 92.75 69 MET A O 1
ATOM 533 N N . GLN A 1 70 ? -8.018 3.516 12.611 1.00 89.12 70 GLN A N 1
ATOM 534 C CA . GLN A 1 70 ? -8.628 4.398 13.613 1.00 89.12 70 GLN A CA 1
ATOM 535 C C . GLN A 1 70 ? -9.479 3.636 14.622 1.00 89.12 70 GLN A C 1
ATOM 537 O O . GLN A 1 70 ? -9.443 3.943 15.810 1.00 89.12 70 GLN A O 1
ATOM 542 N N . LYS A 1 71 ? -10.252 2.655 14.152 1.00 82.44 71 LYS A N 1
ATOM 543 C CA . LYS A 1 71 ? -11.071 1.781 14.991 1.00 82.44 71 LYS A CA 1
ATOM 544 C C . LYS A 1 71 ? -10.930 0.358 14.477 1.00 82.44 71 LYS A C 1
ATOM 546 O O . LYS A 1 71 ? -11.154 0.121 13.291 1.00 82.44 71 LYS A O 1
ATOM 551 N N . GLN A 1 72 ? -10.556 -0.569 15.352 1.00 73.44 72 GLN A N 1
ATOM 552 C CA . GLN A 1 72 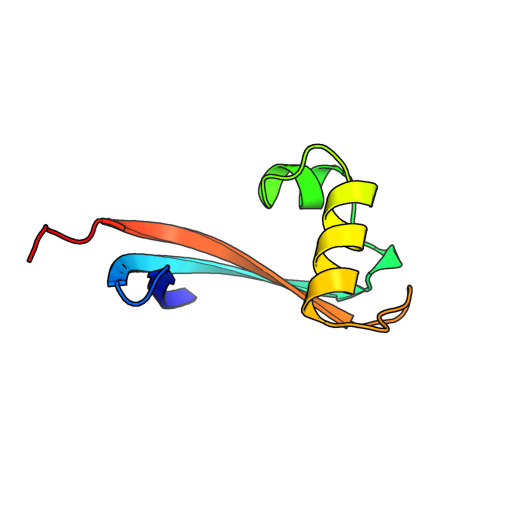? -10.730 -1.993 15.077 1.00 73.44 72 GLN A CA 1
ATOM 553 C C . GLN A 1 72 ? -12.220 -2.318 15.175 1.00 73.44 72 GLN A C 1
ATOM 555 O O . GLN A 1 72 ? -12.913 -1.756 16.022 1.00 73.44 72 GLN A O 1
ATOM 560 N N . GLY A 1 73 ? -12.715 -3.146 14.257 1.00 62.34 73 GLY A N 1
ATOM 561 C CA . GLY A 1 73 ? -14.085 -3.636 14.299 1.00 62.34 73 GLY A CA 1
ATOM 562 C C . GLY A 1 73 ? -14.322 -4.320 15.638 1.00 62.34 73 GLY A C 1
ATOM 563 O O . GLY A 1 73 ? -13.571 -5.219 16.009 1.00 62.34 73 GLY A O 1
ATOM 564 N N . GLU A 1 74 ? -15.323 -3.847 16.374 1.00 55.78 74 GLU A N 1
ATOM 565 C CA . GLU A 1 74 ? -15.892 -4.624 17.467 1.00 55.78 74 GLU A CA 1
ATOM 566 C C . GLU A 1 74 ? -16.531 -5.866 16.836 1.00 55.78 74 GLU A C 1
ATOM 568 O O . GLU A 1 74 ? -17.208 -5.749 15.810 1.00 55.78 74 GLU A O 1
ATOM 573 N N . GLU A 1 75 ? -16.248 -7.044 17.399 1.00 50.41 75 GLU A N 1
ATOM 574 C CA . GLU A 1 75 ? -16.964 -8.284 17.087 1.00 50.41 75 GLU A CA 1
ATOM 575 C C . GLU A 1 75 ? -18.475 -7.979 17.064 1.00 50.41 75 GLU A C 1
ATOM 577 O O . GLU A 1 75 ? -19.013 -7.479 18.054 1.00 50.41 75 GLU A O 1
ATOM 582 N N . LEU A 1 76 ? -19.132 -8.196 15.916 1.00 44.62 76 LEU A N 1
ATOM 583 C CA . LEU A 1 76 ? -20.596 -8.145 15.813 1.00 44.62 76 LEU A CA 1
ATOM 584 C C . LEU A 1 76 ? -21.214 -9.384 16.461 1.00 44.62 76 LEU A C 1
ATOM 586 O O . LEU A 1 76 ? -20.704 -10.495 16.189 1.00 44.62 76 LEU A O 1
#

Radius of gyration: 14.26 Å; Cα contacts (8 Å, |Δi|>4): 117; chains: 1; bounding box: 33×25×35 Å

Foldseek 3Di:
DDKDFDDDPNDTFAIKDFPDKDKDFLLPDFQVLQVLVVHNGSVVVVVVCCVVVPDGDRRRIDMDTDIGGDDGDDDD

Secondary structure (DSSP, 8-state):
--EEEEEETTEEEEEEEEEEEEEEEGGG--HHHHHHTT-SSHHHHHHHHHHHHSS--TT-EEEEEEEEEEEEPP--

Sequence (76 aa):
GDEVKIVAGGEVLGTAKITKVEKKTLEELTDEDAKRDGFENLSQLVKALRRHYGRIGGKSKVCIISFEMQKQGEEL